Protein AF-A0A120GAH8-F1 (afdb_monomer_lite)

Sequence (135 aa):
MGREDHTSALPAMHAEATKHGYKDHAAAACSSLFELVEGHLGRQLVRECCCSPSFSSDEKALIGILRSALSLFSGRGSREVPHGLPGAISWAASCVCDAMGITIDPEIQALKSSSANRQDCPFKSTAGEAAIYGL

Radius of gyration: 22.13 Å; chains: 1; bounding box: 87×41×28 Å

pLDDT: mean 76.24, std 17.99, range [37.62, 95.31]

Secondary structure (DSSP, 8-state):
--------SHHHHHHHHHHTT--TTHHHHHHHHHHHHHHHHTS---PPPTT-SS--HHHHHHHHHHHHHHHHHTSTT-TTSPPSHHHHHHHHHHHHHHHTT----HHHHHHHHTT---PPPTT------------

Foldseek 3Di:
DDDDPPPPCQVVLQVVCVVVVFANCLSVLVVQLQCLVCVVVVHHQDFDDPPDPDTDPRRVVLVVLLVVLLLVPVDPPDPPQDDDSNNSNSVSSVVNCVRRVNHPDVVVNVVVVVPPDDDDDPPPDPPDDDDDDDD

Structure (mmCIF, N/CA/C/O backbone):
data_AF-A0A120GAH8-F1
#
_entry.id   AF-A0A120GAH8-F1
#
loop_
_atom_site.group_PDB
_atom_site.id
_atom_site.type_symbol
_atom_site.label_atom_id
_atom_site.label_alt_id
_atom_site.label_comp_id
_atom_site.label_asym_id
_atom_site.label_entity_id
_atom_site.label_seq_id
_atom_site.pdbx_PDB_ins_code
_atom_site.Cartn_x
_atom_site.Cartn_y
_atom_site.Cartn_z
_atom_site.occupancy
_atom_site.B_iso_or_equiv
_atom_site.auth_seq_id
_atom_site.auth_comp_id
_atom_site.auth_asym_id
_atom_site.auth_atom_id
_atom_site.pdbx_PDB_model_num
ATOM 1 N N . MET A 1 1 ? -28.853 -21.152 1.328 1.00 37.62 1 MET A N 1
ATOM 2 C CA . MET A 1 1 ? -27.461 -21.394 0.896 1.00 37.62 1 MET A CA 1
ATOM 3 C C . MET A 1 1 ? -27.207 -20.470 -0.290 1.00 37.62 1 MET A C 1
ATOM 5 O O . MET A 1 1 ? -27.387 -20.869 -1.431 1.00 37.62 1 MET A O 1
ATOM 9 N N . GLY A 1 2 ? -27.006 -19.180 -0.006 1.00 41.12 2 GLY A N 1
ATOM 10 C CA . GLY A 1 2 ? -26.866 -18.145 -1.032 1.00 41.12 2 GLY A CA 1
ATOM 11 C C . GLY A 1 2 ? -25.411 -18.057 -1.465 1.00 41.12 2 GLY A C 1
ATOM 12 O O . GLY A 1 2 ? -24.541 -17.944 -0.608 1.00 41.12 2 GLY A O 1
ATOM 13 N N . ARG A 1 3 ? -25.152 -18.161 -2.771 1.00 45.22 3 ARG A N 1
ATOM 14 C CA . ARG A 1 3 ? -23.873 -17.746 -3.352 1.00 45.22 3 ARG A CA 1
ATOM 15 C C . ARG A 1 3 ? -23.764 -16.247 -3.130 1.00 45.22 3 ARG A C 1
ATOM 17 O O . ARG A 1 3 ? -24.563 -15.499 -3.682 1.00 45.22 3 ARG A O 1
ATOM 24 N N . GLU A 1 4 ? -22.831 -15.840 -2.287 1.00 53.97 4 GLU A N 1
ATOM 25 C CA . GLU A 1 4 ? -22.446 -14.443 -2.179 1.00 53.97 4 GLU A CA 1
ATOM 26 C C . GLU A 1 4 ? -21.848 -14.034 -3.528 1.00 53.97 4 GLU A C 1
ATOM 28 O O . GLU A 1 4 ? -20.946 -14.696 -4.050 1.00 53.97 4 GLU A O 1
ATOM 33 N N . ASP A 1 5 ? -22.421 -12.993 -4.130 1.00 49.22 5 ASP A N 1
ATOM 34 C CA . ASP A 1 5 ? -21.874 -12.332 -5.307 1.00 49.22 5 ASP A CA 1
ATOM 35 C C . ASP A 1 5 ? -20.492 -11.793 -4.930 1.00 49.22 5 ASP A C 1
ATOM 37 O O . ASP A 1 5 ? -20.356 -10.693 -4.387 1.00 49.22 5 ASP A O 1
ATOM 41 N N . HIS A 1 6 ? -19.447 -12.572 -5.216 1.00 57.28 6 HIS A N 1
ATOM 42 C CA . HIS A 1 6 ? -18.069 -12.099 -5.258 1.00 57.28 6 HIS A CA 1
ATOM 43 C C . HIS A 1 6 ? -17.935 -11.133 -6.436 1.00 57.28 6 HIS A C 1
ATOM 45 O O . HIS A 1 6 ? -17.338 -11.437 -7.470 1.00 57.28 6 HIS A O 1
ATOM 51 N N . THR A 1 7 ? -18.544 -9.960 -6.295 1.00 66.00 7 THR A N 1
ATOM 52 C CA . THR A 1 7 ? -18.346 -8.848 -7.208 1.00 66.00 7 THR A CA 1
ATOM 53 C C . THR A 1 7 ? -16.877 -8.487 -7.081 1.00 66.00 7 THR A C 1
ATOM 55 O O . THR A 1 7 ? -16.448 -7.963 -6.054 1.00 66.00 7 THR A O 1
ATOM 58 N N . SER A 1 8 ? -16.084 -8.861 -8.085 1.00 69.50 8 SER A N 1
ATOM 59 C CA . SER A 1 8 ? -14.662 -8.539 -8.113 1.00 69.50 8 SER A CA 1
ATOM 60 C C . SER A 1 8 ? -14.508 -7.034 -7.892 1.00 69.50 8 SER A C 1
ATOM 62 O O . SER A 1 8 ? -15.136 -6.243 -8.593 1.00 69.50 8 SER A O 1
ATOM 64 N N . ALA A 1 9 ? -13.708 -6.627 -6.905 1.00 78.06 9 ALA A N 1
ATOM 65 C CA . ALA A 1 9 ? -13.458 -5.213 -6.621 1.00 78.06 9 ALA A CA 1
ATOM 66 C C . ALA A 1 9 ? -12.587 -4.549 -7.707 1.00 78.06 9 ALA A C 1
ATOM 68 O O . ALA A 1 9 ? -12.565 -3.323 -7.833 1.00 78.06 9 ALA A O 1
ATOM 69 N N . LEU A 1 10 ? -11.909 -5.355 -8.532 1.00 81.88 10 LEU A N 1
ATOM 70 C CA . LEU A 1 10 ? -10.942 -4.900 -9.529 1.00 81.88 10 LEU A CA 1
ATOM 71 C C . LEU A 1 10 ? -11.516 -3.932 -10.577 1.00 81.88 10 LEU A C 1
ATOM 73 O O . LEU A 1 10 ? -10.879 -2.905 -10.802 1.00 81.88 10 LEU A O 1
ATOM 77 N N . PRO A 1 11 ? -12.691 -4.158 -11.198 1.00 85.38 11 PRO A N 1
ATOM 78 C CA . PRO A 1 11 ? -13.248 -3.210 -12.163 1.00 85.38 11 PRO A CA 1
ATOM 79 C C . PRO A 1 11 ? -13.573 -1.847 -11.539 1.00 85.38 11 PRO A C 1
ATOM 81 O O . PRO A 1 11 ? -13.331 -0.812 -12.159 1.00 85.38 11 PRO A O 1
ATOM 84 N N . ALA A 1 12 ? -14.070 -1.828 -10.297 1.00 85.62 12 ALA A N 1
ATOM 85 C CA . ALA A 1 12 ? -14.350 -0.588 -9.576 1.00 85.62 12 ALA A CA 1
ATOM 86 C C . ALA A 1 12 ? -13.054 0.160 -9.219 1.00 85.62 12 ALA A C 1
ATOM 88 O O . ALA A 1 12 ? -12.960 1.369 -9.425 1.00 85.62 12 ALA A O 1
ATOM 89 N N . MET A 1 13 ? -12.030 -0.564 -8.755 1.00 85.88 13 MET A N 1
ATOM 90 C CA . MET A 1 13 ? -10.707 -0.000 -8.472 1.00 85.88 13 MET A CA 1
ATOM 91 C C . MET A 1 13 ? -10.018 0.519 -9.735 1.00 85.88 13 MET A C 1
ATOM 93 O O . MET A 1 13 ? -9.394 1.575 -9.696 1.00 85.88 13 MET A O 1
ATOM 97 N N . HIS A 1 14 ? -10.154 -0.185 -10.860 1.00 88.75 14 HIS A N 1
ATOM 98 C CA . HIS A 1 14 ? -9.627 0.256 -12.148 1.00 88.75 14 HIS A CA 1
ATOM 99 C C . HIS A 1 14 ? -10.297 1.551 -12.603 1.00 88.75 14 HIS A C 1
ATOM 101 O O . HIS A 1 14 ? -9.606 2.496 -12.969 1.00 88.75 14 HIS A O 1
ATOM 107 N N . ALA A 1 15 ? -11.629 1.629 -12.527 1.00 88.06 15 ALA A N 1
ATOM 108 C CA . ALA A 1 15 ? -12.356 2.847 -12.868 1.00 88.06 15 ALA A CA 1
ATOM 109 C C . ALA A 1 15 ? -11.890 4.043 -12.026 1.00 88.06 15 ALA A C 1
ATOM 111 O O . ALA A 1 15 ? -11.724 5.139 -12.556 1.00 88.06 15 ALA A O 1
ATOM 112 N N . GLU A 1 16 ? -11.645 3.839 -10.732 1.00 87.88 16 GLU A N 1
ATOM 113 C CA . GLU A 1 16 ? -11.145 4.898 -9.858 1.00 87.88 16 GLU A CA 1
ATOM 114 C C . GLU A 1 16 ? -9.695 5.277 -10.183 1.00 87.88 16 GLU A C 1
ATOM 116 O O . GLU A 1 16 ? -9.388 6.459 -10.315 1.00 87.88 16 GLU A O 1
ATOM 121 N N . ALA A 1 17 ? -8.816 4.297 -10.412 1.00 87.38 17 ALA A N 1
ATOM 122 C CA . ALA A 1 17 ? -7.429 4.552 -10.791 1.00 87.38 17 ALA A CA 1
ATOM 123 C C . ALA A 1 17 ? -7.320 5.379 -12.082 1.00 87.38 17 ALA A C 1
ATOM 125 O O . ALA A 1 17 ? -6.536 6.327 -12.143 1.00 87.38 17 ALA A O 1
ATOM 126 N N . THR A 1 18 ? -8.159 5.077 -13.078 1.00 87.75 18 THR A N 1
ATOM 127 C CA . THR A 1 18 ? -8.236 5.844 -14.326 1.00 87.75 18 THR A CA 1
ATOM 128 C C . THR A 1 18 ? -8.692 7.286 -14.089 1.00 87.75 18 THR A C 1
ATOM 130 O O . THR A 1 18 ? -8.114 8.199 -14.673 1.00 87.75 18 THR A O 1
ATOM 133 N N . LYS A 1 19 ? -9.686 7.526 -13.219 1.00 90.69 19 LYS A N 1
ATOM 134 C CA . LYS A 1 19 ? -10.157 8.894 -12.910 1.00 90.69 19 LYS A CA 1
ATOM 135 C C . LYS A 1 19 ? -9.057 9.777 -12.326 1.00 90.69 19 LYS A C 1
ATOM 137 O O . LYS A 1 19 ? -9.025 10.967 -12.620 1.00 90.69 19 LYS A O 1
ATOM 142 N N . HIS A 1 20 ? -8.171 9.197 -11.519 1.00 86.31 20 HIS A N 1
ATOM 143 C CA . HIS A 1 20 ? -7.056 9.911 -10.887 1.00 86.31 20 HIS A CA 1
ATOM 144 C C . HIS A 1 20 ? -5.783 9.938 -11.745 1.00 86.31 20 HIS A C 1
ATOM 146 O O . HIS A 1 20 ? -4.769 10.479 -11.312 1.00 86.31 20 HIS A O 1
ATOM 152 N N . GLY A 1 21 ? -5.818 9.381 -12.961 1.00 88.88 21 GLY A N 1
ATOM 153 C CA . GLY A 1 21 ? -4.676 9.374 -13.877 1.00 88.88 21 GLY A CA 1
ATOM 154 C C . GLY A 1 21 ? -3.506 8.498 -13.413 1.00 88.88 21 GLY A C 1
ATOM 155 O O . GLY A 1 21 ? -2.365 8.753 -13.800 1.00 88.88 21 GLY A O 1
ATOM 156 N N . TYR A 1 22 ? -3.761 7.489 -12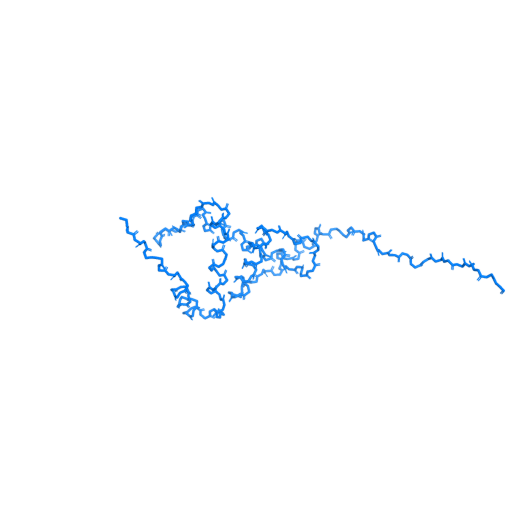.574 1.00 90.88 22 TYR A N 1
ATOM 157 C CA . TYR A 1 22 ? -2.731 6.537 -12.155 1.00 90.88 22 TYR A CA 1
ATOM 158 C C . TYR A 1 22 ? -2.383 5.547 -13.273 1.00 90.88 22 TYR A C 1
ATOM 160 O O . TYR A 1 22 ? -3.150 5.356 -14.217 1.00 90.88 22 TYR A O 1
ATOM 168 N N . LYS A 1 23 ? -1.218 4.889 -13.156 1.00 89.69 23 LYS A N 1
ATOM 169 C CA . LYS A 1 23 ? -0.790 3.852 -14.111 1.00 89.69 23 LYS A CA 1
ATOM 170 C C . LYS A 1 23 ? -1.806 2.698 -14.143 1.00 89.69 23 LYS A C 1
ATOM 172 O O . LYS A 1 23 ? -2.342 2.328 -13.101 1.00 89.69 23 LYS A O 1
ATOM 177 N N . ASP A 1 24 ? -1.980 2.053 -15.298 1.00 85.88 24 ASP A N 1
ATOM 178 C CA . ASP A 1 24 ? -2.976 0.980 -15.511 1.00 85.88 24 ASP A CA 1
ATOM 179 C C . ASP A 1 24 ? -2.898 -0.168 -14.488 1.00 85.88 24 ASP A C 1
ATOM 181 O O . ASP A 1 24 ? -3.904 -0.758 -14.097 1.00 85.88 24 ASP A O 1
ATOM 185 N N . HIS A 1 25 ? -1.693 -0.475 -14.000 1.00 87.75 25 HIS A N 1
ATOM 186 C CA . HIS A 1 25 ? -1.477 -1.541 -13.022 1.00 87.75 25 HIS A CA 1
ATOM 187 C C . HIS A 1 25 ? -1.727 -1.115 -11.563 1.00 87.75 25 HIS A C 1
ATOM 189 O O . HIS A 1 25 ? -1.583 -1.949 -10.670 1.00 87.75 25 HIS A O 1
ATOM 195 N N . ALA A 1 26 ? -2.113 0.138 -11.293 1.00 90.06 26 ALA A N 1
ATOM 196 C CA . ALA A 1 26 ? -2.371 0.632 -9.938 1.00 90.06 26 ALA A CA 1
ATOM 197 C C . ALA A 1 26 ? -3.498 -0.144 -9.250 1.00 90.06 26 ALA A C 1
ATOM 199 O O . ALA A 1 26 ? -3.353 -0.555 -8.101 1.00 90.06 26 ALA A O 1
ATOM 200 N N . ALA A 1 27 ? -4.591 -0.416 -9.966 1.00 90.50 27 ALA A N 1
ATOM 201 C CA . ALA A 1 27 ? -5.711 -1.178 -9.422 1.00 90.50 27 ALA A CA 1
ATOM 202 C C . ALA A 1 27 ? -5.300 -2.605 -9.032 1.00 90.50 27 ALA A C 1
ATOM 204 O O . ALA A 1 27 ? -5.608 -3.057 -7.931 1.00 90.50 27 ALA A O 1
ATOM 205 N N . ALA A 1 28 ? -4.545 -3.283 -9.901 1.00 90.06 28 ALA A N 1
ATOM 206 C CA . ALA A 1 28 ? -4.032 -4.620 -9.627 1.00 90.06 28 ALA A CA 1
ATOM 207 C C . ALA A 1 28 ? -3.034 -4.622 -8.458 1.00 90.06 28 ALA A C 1
ATOM 209 O O . ALA A 1 28 ? -3.122 -5.476 -7.581 1.00 90.06 28 ALA A O 1
ATOM 210 N N . ALA A 1 29 ? -2.122 -3.645 -8.401 1.00 92.25 29 ALA A N 1
ATOM 211 C CA . ALA A 1 29 ? -1.160 -3.518 -7.309 1.00 92.25 29 ALA A CA 1
ATOM 212 C C . ALA A 1 29 ? -1.857 -3.301 -5.954 1.00 92.25 29 ALA A C 1
ATOM 214 O O . ALA A 1 29 ? -1.509 -3.958 -4.973 1.00 92.25 29 ALA A O 1
ATOM 215 N N . CYS A 1 30 ? -2.867 -2.426 -5.907 1.00 93.06 30 CYS A N 1
ATOM 216 C CA . CYS A 1 30 ? -3.654 -2.183 -4.700 1.00 93.06 30 CYS A CA 1
ATOM 217 C C . CYS A 1 30 ? -4.452 -3.425 -4.279 1.00 93.06 30 CYS A C 1
ATOM 219 O O . CYS A 1 30 ? -4.443 -3.759 -3.098 1.00 93.06 30 CYS A O 1
ATOM 221 N N . SER A 1 31 ? -5.087 -4.135 -5.222 1.00 93.00 31 SER A N 1
ATOM 222 C CA . SER A 1 31 ? -5.829 -5.372 -4.919 1.00 93.00 31 SER A CA 1
ATOM 223 C C . SER A 1 31 ? -4.910 -6.428 -4.314 1.00 93.00 31 SER A C 1
ATOM 225 O O . SER A 1 31 ? -5.194 -6.939 -3.236 1.00 93.00 31 SER A O 1
ATOM 227 N N . SER A 1 32 ? -3.755 -6.674 -4.943 1.00 93.25 32 SER A N 1
ATOM 228 C CA . SER A 1 32 ? -2.760 -7.621 -4.434 1.00 93.25 32 SER A CA 1
ATOM 229 C C . SER A 1 32 ? -2.269 -7.249 -3.036 1.00 93.25 32 SER A C 1
ATOM 231 O O . SER A 1 32 ? -2.091 -8.122 -2.190 1.00 93.25 32 SER A O 1
ATOM 233 N N . LEU A 1 33 ? -2.045 -5.958 -2.766 1.00 94.94 33 LE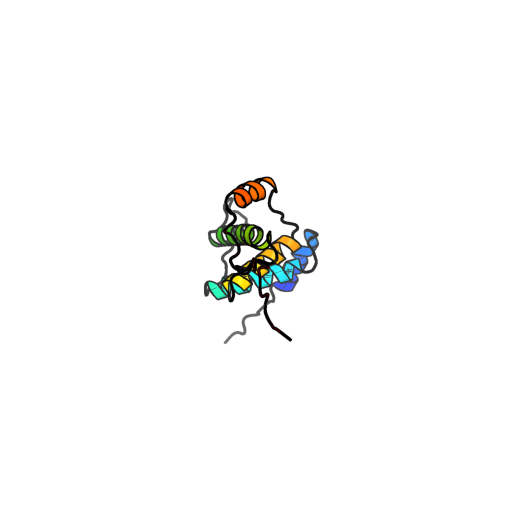U A N 1
ATOM 234 C CA . LEU A 1 33 ? -1.637 -5.508 -1.437 1.00 94.94 33 LEU A CA 1
ATOM 235 C C . LEU A 1 33 ? -2.727 -5.780 -0.393 1.00 94.94 33 LEU A C 1
ATOM 237 O O . LEU A 1 33 ? -2.412 -6.294 0.679 1.00 94.94 33 LEU A O 1
ATOM 241 N N . PHE A 1 34 ? -3.986 -5.452 -0.693 1.00 94.94 34 PHE A N 1
ATOM 242 C CA . PHE A 1 34 ? -5.098 -5.686 0.228 1.00 94.94 34 PHE A CA 1
ATOM 243 C C . PHE A 1 34 ? -5.291 -7.174 0.500 1.00 94.94 34 PHE A C 1
ATOM 245 O O . PHE A 1 34 ? -5.293 -7.561 1.663 1.00 94.94 34 PHE A O 1
ATOM 252 N N . GLU A 1 35 ? -5.313 -8.013 -0.533 1.00 94.06 35 GLU A N 1
ATOM 253 C CA . GLU A 1 35 ? -5.446 -9.467 -0.387 1.00 94.06 35 GLU A CA 1
ATOM 254 C C . GLU A 1 35 ? -4.338 -10.067 0.491 1.00 94.06 35 GLU A C 1
ATOM 256 O O . GLU A 1 35 ? -4.606 -10.894 1.364 1.00 94.06 35 GLU A O 1
ATOM 261 N N . LEU A 1 36 ? -3.087 -9.626 0.313 1.00 94.75 36 LEU A N 1
ATOM 262 C CA . LEU A 1 36 ? -1.963 -10.090 1.132 1.00 94.75 36 LEU A CA 1
ATOM 263 C C . LEU A 1 36 ? -2.086 -9.649 2.594 1.00 94.75 36 LEU A C 1
ATOM 265 O O . LEU A 1 36 ? -1.792 -10.433 3.499 1.00 94.75 36 LEU A O 1
ATOM 269 N N . VAL A 1 37 ? -2.498 -8.404 2.838 1.00 94.94 37 VAL A N 1
ATOM 270 C CA . VAL A 1 37 ? -2.656 -7.866 4.196 1.00 94.94 37 VAL A CA 1
ATOM 271 C C . VAL A 1 37 ? -3.845 -8.518 4.898 1.00 94.94 37 VAL A C 1
ATOM 273 O O . VAL A 1 37 ? -3.711 -8.954 6.037 1.00 94.94 37 VAL A O 1
ATOM 276 N N . GLU A 1 38 ? -4.982 -8.654 4.226 1.00 94.94 38 GLU A N 1
ATOM 277 C CA . GLU A 1 38 ? -6.172 -9.322 4.761 1.00 94.94 38 GLU A CA 1
ATOM 278 C C . GLU A 1 38 ? -5.907 -10.800 5.041 1.00 94.94 38 GLU A C 1
ATOM 280 O O . GLU A 1 38 ? -6.246 -11.302 6.115 1.00 94.94 38 GLU A O 1
ATOM 285 N N . GLY A 1 39 ? -5.217 -11.482 4.121 1.00 93.00 39 GLY A N 1
ATOM 286 C CA . GLY A 1 39 ? -4.761 -12.855 4.313 1.00 93.00 39 GLY A CA 1
ATOM 287 C C . GLY A 1 39 ? -3.816 -12.997 5.508 1.00 93.00 39 GLY A C 1
ATOM 288 O O . GLY A 1 39 ? -3.906 -13.978 6.245 1.00 93.00 39 GLY A O 1
ATOM 289 N N . HIS A 1 40 ? -2.951 -12.007 5.752 1.00 92.88 40 HIS A N 1
ATOM 290 C CA . HIS A 1 40 ? -2.083 -11.984 6.931 1.00 92.88 40 HIS A CA 1
ATOM 291 C C . HIS A 1 40 ? -2.854 -11.746 8.236 1.00 92.88 40 HIS A C 1
ATOM 293 O O . HIS A 1 40 ? -2.559 -12.379 9.249 1.00 92.88 40 HIS A O 1
ATOM 299 N N . LEU A 1 41 ? -3.831 -10.836 8.219 1.00 92.69 41 LEU A N 1
ATOM 300 C CA . LEU A 1 41 ? -4.643 -10.484 9.385 1.00 92.69 41 LEU A CA 1
ATOM 301 C C . LEU A 1 41 ? -5.706 -11.541 9.715 1.00 92.69 41 LEU A C 1
ATOM 303 O O . LEU A 1 41 ? -6.220 -11.555 10.833 1.00 92.69 41 LEU A O 1
ATOM 307 N N . GLY A 1 42 ? -6.071 -12.390 8.752 1.00 94.19 42 GLY A N 1
ATOM 308 C CA . GLY A 1 42 ? -7.187 -13.329 8.877 1.00 94.19 42 GLY A CA 1
ATOM 309 C C . GLY A 1 42 ? -8.557 -12.641 8.917 1.00 94.19 42 GLY A C 1
ATOM 310 O O . GLY A 1 42 ? -9.530 -13.241 9.371 1.00 94.19 42 GLY A O 1
ATOM 311 N N . ARG A 1 43 ? -8.640 -11.378 8.480 1.00 95.31 43 ARG A N 1
ATOM 312 C CA . ARG A 1 43 ? -9.874 -10.583 8.408 1.00 95.31 43 ARG A CA 1
ATOM 313 C C . ARG A 1 43 ? -9.786 -9.535 7.301 1.00 95.31 43 ARG A C 1
ATOM 315 O O . ARG A 1 43 ? -8.689 -9.134 6.924 1.00 95.31 43 ARG A O 1
ATOM 322 N N . GLN A 1 44 ? -10.942 -9.049 6.855 1.00 94.06 44 GLN A N 1
ATOM 323 C CA . GLN A 1 44 ? -11.013 -7.930 5.916 1.00 94.06 44 GLN A CA 1
ATOM 324 C C . GLN A 1 44 ? -10.540 -6.618 6.557 1.00 94.06 44 GLN A C 1
ATOM 326 O O . GLN A 1 44 ? -10.672 -6.416 7.775 1.00 94.06 44 GLN A O 1
ATOM 331 N N . LEU A 1 45 ? -9.997 -5.736 5.721 1.00 92.25 45 LEU A N 1
ATOM 332 C CA . LEU A 1 45 ? -9.635 -4.371 6.072 1.00 92.25 45 LEU A CA 1
ATOM 333 C C . LEU A 1 45 ? -10.904 -3.538 6.256 1.00 92.25 45 LEU A C 1
ATOM 335 O O . LEU A 1 45 ? -11.833 -3.574 5.449 1.00 92.25 45 LEU A O 1
ATOM 339 N N . VAL A 1 46 ? -10.937 -2.757 7.328 1.00 93.19 46 VAL A N 1
ATOM 340 C CA . VAL A 1 46 ? -12.060 -1.886 7.661 1.00 93.19 46 VAL A CA 1
ATOM 341 C C . VAL A 1 46 ? -11.693 -0.462 7.280 1.00 93.19 46 VAL A C 1
ATOM 343 O O . VAL A 1 46 ? -10.833 0.155 7.903 1.00 93.19 46 VAL A O 1
ATOM 346 N N . ARG A 1 47 ? -12.363 0.063 6.254 1.00 90.25 47 ARG A N 1
ATOM 347 C CA . ARG A 1 47 ? -12.291 1.487 5.907 1.00 90.25 47 ARG A CA 1
ATOM 348 C C . ARG A 1 47 ? -13.080 2.326 6.903 1.00 90.25 47 ARG A C 1
ATOM 350 O O . ARG A 1 47 ? -14.104 1.871 7.420 1.00 90.25 47 ARG A O 1
ATOM 357 N N . GLU A 1 48 ? -12.652 3.564 7.109 1.00 91.50 48 GLU A N 1
ATOM 358 C CA . GLU A 1 48 ? -13.445 4.511 7.884 1.00 91.50 48 GLU A CA 1
ATOM 359 C C . GLU A 1 48 ? -14.629 5.052 7.061 1.00 91.50 48 GLU A C 1
ATOM 361 O O . GLU A 1 48 ? -14.669 4.971 5.827 1.00 91.50 48 GLU A O 1
ATOM 366 N N . CYS A 1 49 ? -15.626 5.614 7.744 1.00 87.12 49 CYS A N 1
ATOM 367 C CA . CYS A 1 49 ? -16.684 6.368 7.083 1.00 87.12 49 CYS A CA 1
ATOM 368 C C . CYS A 1 49 ? -16.119 7.628 6.402 1.00 87.12 49 CYS A C 1
ATOM 370 O O . CYS A 1 49 ? -15.362 8.383 7.010 1.00 87.12 49 CYS A O 1
ATOM 372 N N . CYS A 1 50 ? -16.574 7.931 5.181 1.00 81.94 50 CYS A N 1
ATOM 373 C CA . CYS A 1 50 ? -16.170 9.131 4.433 1.00 81.94 50 CYS A CA 1
ATOM 374 C C . CYS A 1 50 ? -16.498 10.460 5.143 1.00 81.94 50 CYS A C 1
ATOM 376 O O . CYS A 1 50 ? -16.003 11.508 4.740 1.00 81.94 50 CYS A O 1
ATOM 378 N N . CYS A 1 51 ? -17.347 10.431 6.174 1.00 88.75 51 CYS A N 1
ATOM 379 C CA . CYS A 1 51 ? -17.700 11.593 6.991 1.00 88.75 51 CYS A CA 1
ATOM 380 C C . CYS A 1 51 ? -16.772 11.797 8.202 1.00 88.75 51 CYS A C 1
ATOM 382 O O . CYS A 1 51 ? -16.899 12.804 8.898 1.00 88.75 51 CYS A O 1
ATOM 384 N N . SER A 1 52 ? -15.872 10.853 8.489 1.00 88.88 52 SER A N 1
ATOM 385 C CA . SER A 1 52 ? -14.891 10.990 9.565 1.00 88.88 52 SER A CA 1
ATOM 386 C C . SER A 1 52 ? -13.716 11.857 9.106 1.00 88.88 52 SER A C 1
ATOM 388 O O . SER A 1 52 ? -13.182 11.632 8.020 1.00 88.88 52 SER A O 1
ATOM 390 N N . PRO A 1 53 ? -13.237 12.803 9.934 1.00 88.94 53 PRO A N 1
ATOM 391 C CA . PRO A 1 53 ? -12.006 13.536 9.647 1.00 88.94 53 PRO A CA 1
ATOM 392 C C . PRO A 1 53 ? -10.739 12.712 9.939 1.00 88.94 53 PRO A C 1
ATOM 394 O O . PRO A 1 53 ? -9.628 13.197 9.730 1.00 88.94 53 PRO A O 1
ATOM 397 N N . SER A 1 54 ? -10.878 11.500 10.486 1.00 92.25 54 SER A N 1
ATOM 398 C CA . SER A 1 54 ? -9.762 10.666 10.935 1.00 92.25 54 SER A CA 1
ATOM 399 C C . SER A 1 54 ? -9.702 9.342 10.187 1.00 92.25 54 SER A C 1
ATOM 401 O O . SER A 1 54 ? -10.734 8.780 9.847 1.00 92.25 54 SER A O 1
ATOM 403 N N . PHE A 1 55 ? -8.488 8.833 9.976 1.00 91.38 55 PHE A N 1
ATOM 404 C CA . PHE A 1 55 ? -8.277 7.499 9.420 1.00 91.38 55 PHE A CA 1
ATOM 405 C C . PHE A 1 55 ? -8.549 6.406 10.460 1.00 91.38 55 PHE A C 1
ATOM 407 O O . PHE A 1 55 ? -8.159 6.541 11.633 1.00 91.38 55 PHE A O 1
ATOM 414 N N . SER A 1 56 ? -9.116 5.293 10.004 1.00 93.38 56 SER A N 1
ATOM 415 C CA . SER A 1 56 ? -9.221 4.041 10.755 1.00 93.38 56 SER A CA 1
ATOM 416 C C . SER A 1 56 ? -7.837 3.491 11.126 1.00 93.38 56 SER A C 1
ATOM 418 O O . SER A 1 56 ? -6.798 3.887 10.584 1.00 93.38 56 SER A O 1
ATOM 420 N N . SER A 1 57 ? -7.807 2.550 12.069 1.00 94.25 57 SER A N 1
ATOM 421 C CA . SER A 1 57 ? -6.576 1.839 12.437 1.00 94.25 57 SER A CA 1
ATOM 422 C C . SER A 1 57 ? -5.953 1.095 11.251 1.00 94.25 57 SER A C 1
ATOM 424 O O . SER A 1 57 ? -4.729 1.082 11.121 1.00 94.25 57 SER A O 1
ATOM 426 N N . ASP A 1 58 ? -6.778 0.533 10.368 1.00 95.19 58 ASP A N 1
ATOM 427 C CA . ASP A 1 58 ? -6.323 -0.227 9.201 1.00 95.19 58 ASP A CA 1
ATOM 428 C C . ASP A 1 58 ? -5.739 0.689 8.123 1.00 95.19 58 ASP A C 1
ATOM 430 O O . ASP A 1 58 ? -4.653 0.424 7.609 1.00 95.19 58 ASP A O 1
ATOM 434 N N . GLU A 1 59 ? -6.388 1.820 7.839 1.00 94.00 59 GLU A N 1
ATOM 435 C CA . GLU A 1 59 ? -5.855 2.834 6.919 1.00 94.00 59 GLU A CA 1
ATOM 436 C C . GLU A 1 59 ? -4.515 3.389 7.420 1.00 94.00 59 GLU A C 1
ATOM 438 O O . GLU A 1 59 ? -3.554 3.494 6.655 1.00 94.00 59 GLU A O 1
ATOM 443 N N . LYS A 1 60 ? -4.402 3.675 8.725 1.00 94.12 60 LYS A N 1
ATOM 444 C CA . LYS A 1 60 ? -3.133 4.089 9.348 1.00 94.12 60 LYS A CA 1
ATOM 445 C C . LYS A 1 60 ? -2.051 3.019 9.195 1.00 94.12 60 LYS A C 1
ATOM 447 O O . LYS A 1 60 ? -0.907 3.356 8.878 1.00 94.12 60 LYS A O 1
ATOM 452 N N . ALA A 1 61 ? -2.397 1.748 9.400 1.00 93.88 61 ALA A N 1
ATOM 453 C CA . ALA A 1 61 ? -1.468 0.634 9.241 1.00 93.88 61 ALA A CA 1
ATOM 454 C C . ALA A 1 61 ? -0.993 0.494 7.785 1.00 93.88 61 ALA A C 1
ATOM 456 O O . ALA A 1 61 ? 0.211 0.390 7.549 1.00 93.88 61 ALA A O 1
ATOM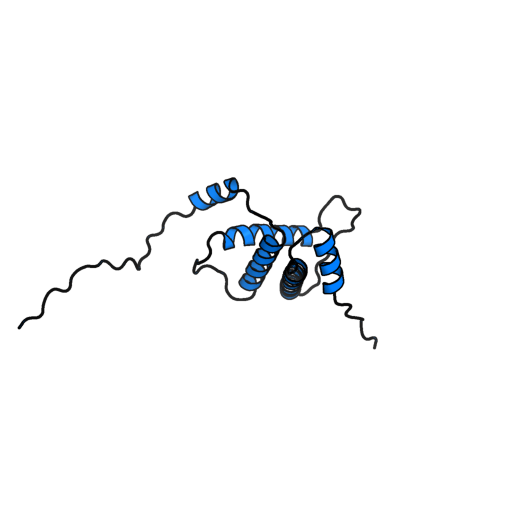 457 N N . LEU A 1 62 ? -1.902 0.581 6.809 1.00 94.19 62 LEU A N 1
ATOM 458 C CA . LEU A 1 62 ? -1.571 0.549 5.381 1.00 94.19 62 LEU A CA 1
ATOM 459 C C . LEU A 1 62 ? -0.645 1.699 4.979 1.00 94.19 62 LEU A C 1
ATOM 461 O O . LEU A 1 62 ? 0.358 1.470 4.303 1.00 94.19 62 LEU A O 1
ATOM 465 N N . ILE A 1 63 ? -0.912 2.921 5.449 1.00 92.31 63 ILE A N 1
ATOM 466 C CA . ILE A 1 63 ? -0.012 4.066 5.236 1.00 92.31 63 ILE A CA 1
ATOM 467 C C . ILE A 1 63 ? 1.378 3.769 5.824 1.00 92.31 63 ILE A C 1
ATOM 469 O O . ILE A 1 63 ? 2.397 4.057 5.192 1.00 92.31 63 ILE A O 1
ATOM 473 N N . GLY A 1 64 ? 1.443 3.157 7.010 1.00 90.62 64 GLY A N 1
ATOM 474 C CA . GLY A 1 64 ? 2.695 2.707 7.625 1.00 90.62 64 GLY A CA 1
ATOM 475 C C . GLY A 1 64 ? 3.457 1.681 6.777 1.00 90.62 64 GLY A C 1
ATOM 476 O O . GLY A 1 64 ? 4.675 1.806 6.605 1.00 90.62 64 GLY A O 1
ATOM 477 N N . ILE A 1 65 ? 2.749 0.707 6.197 1.00 91.56 65 ILE A N 1
ATOM 478 C CA . ILE A 1 65 ? 3.315 -0.301 5.288 1.00 91.56 65 ILE A CA 1
ATOM 479 C C . ILE A 1 65 ? 3.896 0.371 4.040 1.00 91.56 65 ILE A C 1
ATOM 481 O O . ILE A 1 65 ? 5.058 0.129 3.716 1.00 91.56 65 ILE A O 1
ATOM 485 N N . LEU A 1 66 ? 3.149 1.269 3.386 1.00 91.50 66 LEU A N 1
ATOM 486 C CA . LEU A 1 66 ? 3.619 1.994 2.195 1.00 91.50 66 LEU A CA 1
ATOM 487 C C . LEU A 1 66 ? 4.888 2.810 2.491 1.00 91.50 66 LEU A C 1
ATOM 489 O O . LEU A 1 66 ? 5.878 2.722 1.763 1.00 91.50 66 LEU A O 1
ATOM 493 N N . ARG A 1 67 ? 4.916 3.541 3.614 1.00 87.44 67 ARG A N 1
ATOM 494 C CA . ARG A 1 67 ? 6.105 4.299 4.055 1.00 87.44 67 ARG A CA 1
ATOM 495 C C . ARG A 1 67 ? 7.319 3.402 4.309 1.00 87.44 67 ARG A C 1
ATOM 497 O O . ARG A 1 67 ? 8.459 3.797 4.039 1.00 87.44 67 ARG A O 1
ATOM 504 N N . SER A 1 68 ? 7.086 2.208 4.845 1.00 84.88 68 SER A N 1
ATOM 505 C CA . SER A 1 68 ? 8.146 1.241 5.135 1.00 84.88 68 SER A CA 1
ATOM 506 C C . SER A 1 68 ? 8.683 0.612 3.852 1.00 84.88 68 SER A C 1
ATOM 508 O O . SER A 1 68 ? 9.897 0.562 3.664 1.00 84.88 68 SER A O 1
ATOM 510 N N . ALA A 1 69 ? 7.799 0.230 2.928 1.00 85.00 69 ALA A N 1
ATOM 511 C CA . ALA A 1 69 ? 8.164 -0.342 1.636 1.00 85.00 69 ALA A CA 1
ATOM 512 C C . ALA A 1 69 ? 9.055 0.601 0.824 1.00 85.00 69 ALA A C 1
ATOM 514 O O . ALA A 1 69 ? 10.107 0.190 0.337 1.00 85.00 69 ALA A O 1
ATOM 515 N N . LEU A 1 70 ? 8.708 1.888 0.775 1.00 81.69 70 LEU A N 1
ATOM 516 C CA . LEU A 1 70 ? 9.555 2.893 0.142 1.00 81.69 70 LEU A CA 1
ATOM 517 C C . LEU A 1 70 ? 10.983 2.892 0.719 1.00 81.69 70 LEU A C 1
ATOM 519 O O . LEU A 1 70 ? 11.968 2.967 -0.020 1.00 81.69 70 LEU A O 1
ATOM 523 N N . SER A 1 71 ? 11.102 2.784 2.046 1.00 77.75 71 SER A N 1
ATOM 524 C CA . SER A 1 71 ? 12.398 2.798 2.737 1.00 77.75 71 SER A CA 1
ATOM 525 C C . SER A 1 71 ? 13.234 1.552 2.425 1.00 77.75 71 SER A C 1
ATOM 527 O O . SER A 1 71 ? 14.448 1.660 2.286 1.00 77.75 71 SER A O 1
ATOM 529 N N . LEU A 1 72 ? 12.594 0.387 2.288 1.00 72.44 72 LEU A N 1
ATOM 530 C CA . LEU A 1 72 ? 13.262 -0.894 2.032 1.00 72.44 72 LEU A CA 1
ATOM 531 C C . LEU A 1 72 ? 13.701 -1.050 0.569 1.00 72.44 72 LEU A C 1
ATOM 533 O O . LEU A 1 72 ? 14.776 -1.576 0.297 1.00 72.44 72 LEU A O 1
ATOM 537 N N . PHE A 1 73 ? 12.904 -0.560 -0.383 1.00 67.50 73 PHE A N 1
ATOM 538 C CA . PHE A 1 73 ? 13.175 -0.725 -1.818 1.00 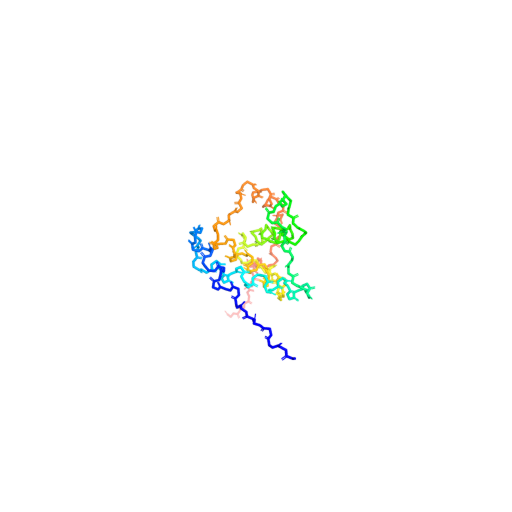67.50 73 PHE A CA 1
ATOM 539 C C . PHE A 1 73 ? 14.010 0.402 -2.441 1.00 67.50 73 PHE A C 1
ATOM 541 O O . PHE A 1 73 ? 14.364 0.328 -3.619 1.00 67.50 73 PHE A O 1
ATOM 548 N N . SER A 1 74 ? 14.399 1.399 -1.641 1.00 62.34 74 SER A N 1
ATOM 549 C CA . SER A 1 74 ? 15.378 2.428 -2.020 1.00 62.34 74 SER A CA 1
ATOM 550 C C . SER A 1 74 ? 16.776 1.852 -2.311 1.00 62.34 74 SER A C 1
ATOM 552 O O . SER A 1 74 ? 17.561 2.476 -3.019 1.00 62.34 74 SER A O 1
ATOM 554 N N . GLY A 1 75 ? 17.081 0.646 -1.816 1.00 58.81 75 GLY A N 1
ATOM 555 C CA . GLY A 1 75 ? 18.295 -0.113 -2.126 1.00 58.81 75 GLY A CA 1
ATOM 556 C C . GLY A 1 75 ? 17.965 -1.402 -2.876 1.00 58.81 75 GLY A C 1
ATOM 557 O O . GLY A 1 75 ? 17.990 -2.485 -2.292 1.00 58.81 75 GLY A O 1
ATOM 558 N N . ARG A 1 76 ? 17.627 -1.308 -4.171 1.00 53.44 76 ARG A N 1
ATOM 559 C CA . ARG A 1 76 ? 17.405 -2.492 -5.022 1.00 53.44 76 ARG A CA 1
ATOM 560 C C . ARG A 1 76 ? 18.680 -3.346 -5.048 1.00 53.44 76 ARG A C 1
ATOM 562 O O . ARG A 1 76 ? 19.664 -2.958 -5.666 1.00 53.44 76 ARG A O 1
ATOM 569 N N . GLY A 1 77 ? 18.650 -4.501 -4.381 1.00 51.62 77 GLY A N 1
ATOM 570 C CA . GLY A 1 77 ? 19.731 -5.494 -4.416 1.00 51.62 77 GLY A CA 1
ATOM 571 C C . GLY A 1 77 ? 20.302 -5.934 -3.065 1.00 51.62 77 GLY A C 1
ATOM 572 O O . GLY A 1 77 ? 21.245 -6.722 -3.063 1.00 51.62 77 GLY A O 1
ATOM 573 N N . SER A 1 78 ? 19.771 -5.480 -1.923 1.00 54.22 78 SER A N 1
ATOM 574 C CA . SER A 1 78 ? 20.234 -6.002 -0.629 1.00 54.22 78 SER A CA 1
ATOM 575 C C . SER A 1 78 ? 19.697 -7.414 -0.368 1.00 54.22 78 SER A C 1
ATOM 577 O O . SER A 1 78 ? 18.519 -7.701 -0.576 1.00 54.22 78 SER A O 1
ATOM 579 N N . ARG A 1 79 ? 20.557 -8.293 0.158 1.00 56.16 79 ARG A N 1
ATOM 580 C CA . ARG A 1 79 ? 20.239 -9.656 0.638 1.00 56.16 79 ARG A CA 1
ATOM 581 C C . ARG A 1 79 ? 19.211 -9.666 1.788 1.00 56.16 79 ARG A C 1
ATOM 583 O O . ARG A 1 79 ? 18.774 -10.728 2.216 1.00 56.16 79 ARG A O 1
ATOM 590 N N . GLU A 1 80 ? 18.837 -8.485 2.273 1.00 60.19 80 GLU A N 1
ATOM 591 C CA . GLU A 1 80 ? 17.908 -8.235 3.376 1.00 60.19 80 GLU A CA 1
ATOM 592 C C . GLU A 1 80 ? 16.440 -8.103 2.953 1.00 60.19 80 GLU A C 1
ATOM 594 O O . GLU A 1 80 ? 15.600 -7.810 3.802 1.00 60.19 80 GLU A O 1
ATOM 599 N N . VAL A 1 81 ? 16.089 -8.315 1.676 1.00 61.19 81 VAL A N 1
ATOM 600 C CA . VAL A 1 81 ? 14.667 -8.364 1.300 1.00 61.19 81 VAL A CA 1
ATOM 601 C C . VAL A 1 81 ? 14.016 -9.532 2.055 1.00 61.19 81 VAL A C 1
ATOM 603 O O . VAL A 1 81 ? 14.430 -10.681 1.862 1.00 61.19 81 VAL A O 1
ATOM 606 N N . PRO A 1 82 ? 13.021 -9.274 2.928 1.00 65.62 82 PRO A N 1
ATOM 607 C CA . PRO A 1 82 ? 12.369 -10.340 3.668 1.00 65.62 82 PRO A CA 1
ATOM 608 C C . PRO A 1 82 ? 11.762 -11.337 2.681 1.00 65.62 82 PRO A C 1
ATOM 610 O O . PRO A 1 82 ? 11.167 -10.955 1.678 1.00 65.62 82 PRO A O 1
ATOM 613 N N . HIS A 1 83 ? 11.944 -12.625 2.943 1.00 73.06 83 HIS A N 1
ATOM 614 C CA . HIS A 1 83 ? 11.346 -13.702 2.162 1.00 73.06 83 HIS A CA 1
ATOM 615 C C . HIS A 1 83 ? 10.004 -14.105 2.785 1.00 73.06 83 HIS A C 1
ATOM 617 O O . HIS A 1 83 ? 9.731 -13.835 3.956 1.00 73.06 83 HIS A O 1
ATOM 623 N N . GLY A 1 84 ? 9.137 -14.732 1.990 1.00 86.12 84 GLY A N 1
ATOM 624 C CA . GLY A 1 84 ? 7.790 -15.104 2.425 1.00 86.12 84 GLY A CA 1
ATOM 625 C C . GLY A 1 84 ? 6.81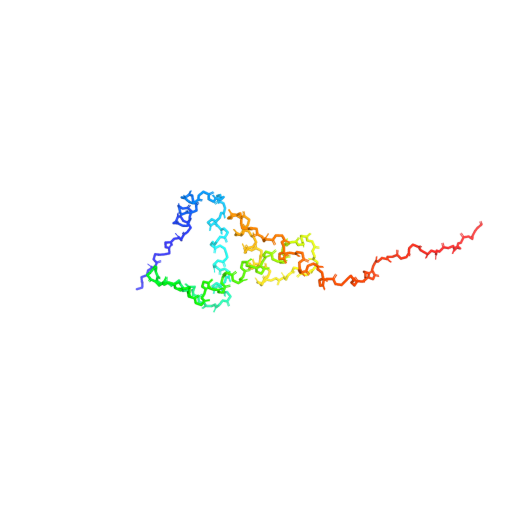3 -13.925 2.452 1.00 86.12 84 GLY A C 1
ATOM 626 O O . GLY A 1 84 ? 6.966 -12.950 1.715 1.00 86.12 84 GLY A O 1
ATOM 627 N N . LEU A 1 85 ? 5.782 -14.029 3.292 1.00 86.25 85 LEU A N 1
ATOM 628 C CA . LEU A 1 85 ? 4.651 -13.096 3.310 1.00 86.25 85 LEU A CA 1
ATOM 629 C C . LEU A 1 85 ? 5.042 -11.628 3.589 1.00 86.25 85 LEU A C 1
ATOM 631 O O . LEU A 1 85 ? 4.581 -10.762 2.845 1.00 86.25 85 LEU A O 1
ATOM 635 N N . PRO A 1 86 ? 5.933 -11.304 4.552 1.00 85.94 86 PRO A N 1
ATOM 636 C CA . PRO A 1 86 ? 6.380 -9.920 4.746 1.00 85.94 86 PRO A CA 1
ATOM 637 C C . PRO A 1 86 ? 7.086 -9.340 3.510 1.00 85.94 86 PRO A C 1
ATOM 639 O O . PRO A 1 86 ? 6.936 -8.156 3.201 1.00 85.94 86 PRO A O 1
ATOM 642 N N . GLY A 1 87 ? 7.813 -10.185 2.773 1.00 85.25 87 GLY A N 1
ATOM 643 C CA . GLY A 1 87 ? 8.423 -9.850 1.486 1.00 85.25 87 GLY A CA 1
ATOM 644 C C . GLY A 1 87 ? 7.402 -9.520 0.414 1.00 85.25 87 GLY A C 1
ATOM 645 O O . GLY A 1 87 ? 7.496 -8.475 -0.227 1.00 85.25 87 GLY A O 1
ATOM 646 N N . ALA A 1 88 ? 6.401 -10.388 0.260 1.00 90.06 88 ALA A N 1
ATOM 647 C CA . ALA A 1 88 ? 5.314 -10.197 -0.693 1.00 90.06 88 ALA A CA 1
ATOM 648 C C . ALA A 1 88 ? 4.540 -8.899 -0.416 1.00 90.06 88 ALA A C 1
ATOM 650 O O . ALA A 1 88 ? 4.318 -8.117 -1.339 1.00 90.06 88 ALA A O 1
ATOM 651 N N . ILE A 1 89 ? 4.207 -8.623 0.853 1.00 90.81 89 ILE A N 1
ATOM 652 C CA . ILE A 1 89 ? 3.544 -7.376 1.269 1.00 90.81 89 ILE A CA 1
ATOM 653 C C . ILE A 1 89 ? 4.417 -6.165 0.927 1.00 90.81 89 ILE A C 1
ATOM 655 O O . ILE A 1 89 ? 3.933 -5.200 0.339 1.00 90.81 89 ILE A O 1
ATOM 659 N N . SER A 1 90 ? 5.711 -6.217 1.255 1.00 89.00 90 SER A N 1
ATOM 660 C CA . SER A 1 90 ? 6.629 -5.101 0.998 1.00 89.00 90 SER A CA 1
ATOM 661 C C . SER A 1 90 ? 6.804 -4.843 -0.504 1.00 89.00 90 SER A C 1
ATOM 663 O O . SER A 1 90 ? 6.845 -3.690 -0.931 1.00 89.00 90 SER A O 1
ATOM 665 N N . TRP A 1 91 ? 6.869 -5.900 -1.317 1.00 88.56 91 TRP A N 1
ATOM 666 C CA . TRP A 1 91 ? 6.943 -5.794 -2.774 1.00 88.56 91 TRP A CA 1
ATOM 667 C C . TRP A 1 91 ? 5.657 -5.209 -3.367 1.00 88.56 91 TRP A C 1
ATOM 669 O O . TRP A 1 91 ? 5.728 -4.236 -4.116 1.00 88.56 91 TRP A O 1
ATOM 679 N N . ALA A 1 92 ? 4.487 -5.725 -2.975 1.00 92.25 92 ALA A N 1
ATOM 680 C CA . ALA A 1 92 ? 3.196 -5.202 -3.422 1.00 92.25 92 ALA A CA 1
ATOM 681 C C . ALA A 1 92 ? 3.042 -3.717 -3.057 1.00 92.25 92 ALA A C 1
ATOM 683 O O . ALA A 1 92 ? 2.675 -2.904 -3.902 1.00 92.25 92 ALA A O 1
ATOM 684 N N . ALA A 1 93 ? 3.427 -3.335 -1.838 1.00 92.38 93 ALA A N 1
ATOM 685 C CA . ALA A 1 93 ? 3.451 -1.945 -1.396 1.00 92.38 93 ALA A CA 1
ATOM 686 C C . ALA A 1 93 ? 4.401 -1.069 -2.234 1.00 92.38 93 ALA A C 1
ATOM 688 O O . ALA A 1 93 ? 4.042 0.051 -2.593 1.00 92.38 93 ALA A O 1
ATOM 689 N N . SER A 1 94 ? 5.576 -1.576 -2.621 1.00 89.25 94 SER A N 1
ATOM 690 C CA . SER A 1 94 ? 6.472 -0.854 -3.534 1.00 89.25 94 SER A CA 1
ATOM 691 C C . SER A 1 94 ? 5.867 -0.680 -4.930 1.00 89.25 94 SER A C 1
ATOM 693 O O . SER A 1 94 ? 6.043 0.383 -5.525 1.00 89.25 94 SER A O 1
ATOM 695 N N . CYS A 1 95 ? 5.168 -1.687 -5.461 1.00 90.75 95 CYS A N 1
ATOM 696 C CA . CYS A 1 95 ? 4.457 -1.582 -6.737 1.00 90.75 95 CYS A CA 1
ATOM 697 C C . CYS A 1 95 ? 3.333 -0.548 -6.666 1.00 90.75 95 CYS A C 1
ATOM 699 O O . CYS A 1 95 ? 3.173 0.241 -7.590 1.00 90.75 95 CYS A O 1
ATOM 701 N N . VAL A 1 96 ? 2.597 -0.511 -5.556 1.00 92.50 96 VAL A N 1
ATOM 702 C CA . VAL A 1 96 ? 1.564 0.496 -5.290 1.00 92.50 96 VAL A CA 1
ATOM 703 C C . VAL A 1 96 ? 2.162 1.905 -5.285 1.00 92.50 96 VAL A C 1
ATOM 705 O O . VAL A 1 96 ? 1.641 2.800 -5.952 1.00 92.50 96 VAL A O 1
ATOM 708 N N . CYS A 1 97 ? 3.287 2.101 -4.595 1.00 91.19 97 CYS A N 1
ATOM 709 C CA . CYS A 1 97 ? 3.986 3.382 -4.595 1.00 91.19 97 CYS A CA 1
ATOM 710 C C . CYS A 1 97 ? 4.464 3.794 -5.993 1.00 91.19 97 CYS A C 1
ATOM 712 O O . CYS A 1 97 ? 4.245 4.938 -6.383 1.00 91.19 97 CYS A O 1
ATOM 714 N N . ASP A 1 98 ? 5.060 2.881 -6.768 1.00 89.69 98 ASP A N 1
ATOM 715 C CA . ASP A 1 98 ? 5.470 3.172 -8.149 1.00 89.69 98 ASP A CA 1
ATOM 716 C C . ASP A 1 98 ? 4.269 3.507 -9.046 1.00 89.69 98 ASP A C 1
ATOM 718 O O . ASP A 1 98 ? 4.322 4.455 -9.834 1.00 89.69 98 ASP A O 1
ATOM 722 N N . ALA A 1 99 ? 3.172 2.761 -8.915 1.00 89.38 99 ALA A N 1
ATOM 723 C CA . ALA A 1 99 ? 1.969 2.942 -9.718 1.00 89.38 99 ALA A CA 1
ATOM 724 C C . ALA A 1 99 ? 1.289 4.297 -9.474 1.00 89.38 99 ALA A C 1
ATOM 726 O O . ALA A 1 99 ? 0.744 4.891 -10.406 1.00 89.38 99 ALA A O 1
ATOM 727 N N . MET A 1 100 ? 1.363 4.794 -8.236 1.00 88.56 100 MET A N 1
ATOM 728 C CA . MET A 1 100 ? 0.823 6.093 -7.827 1.00 88.56 100 MET A CA 1
ATOM 729 C C . MET A 1 100 ? 1.842 7.241 -7.883 1.00 88.56 100 MET A C 1
ATOM 731 O O . MET A 1 100 ? 1.493 8.375 -7.565 1.00 88.56 100 MET A O 1
ATOM 735 N N . GLY A 1 101 ? 3.097 6.980 -8.268 1.00 86.44 101 GLY A N 1
ATOM 736 C CA . GLY A 1 101 ? 4.148 8.004 -8.302 1.00 86.44 101 GLY A CA 1
ATOM 737 C C . GLY A 1 101 ? 4.531 8.542 -6.918 1.00 86.44 101 GLY A C 1
ATOM 738 O O . GLY A 1 101 ? 4.997 9.673 -6.801 1.00 86.44 101 GLY A O 1
ATOM 739 N N . ILE A 1 102 ? 4.327 7.752 -5.862 1.00 85.56 102 ILE A N 1
ATOM 740 C CA . ILE A 1 102 ? 4.669 8.130 -4.490 1.00 85.56 102 ILE A CA 1
ATOM 741 C C . ILE A 1 102 ? 6.177 7.955 -4.310 1.00 85.56 102 ILE A C 1
ATOM 743 O O . ILE A 1 102 ? 6.690 6.836 -4.319 1.00 85.56 102 ILE A O 1
ATOM 747 N N . THR A 1 103 ? 6.887 9.058 -4.105 1.00 77.62 103 THR A N 1
ATOM 748 C CA . THR A 1 103 ? 8.326 9.072 -3.822 1.00 77.62 103 THR A CA 1
ATOM 749 C C . THR A 1 103 ? 8.586 9.410 -2.357 1.00 77.62 103 THR A C 1
ATOM 751 O O . THR A 1 103 ? 7.829 10.166 -1.747 1.00 77.62 103 THR A O 1
ATOM 754 N N . ILE A 1 104 ? 9.672 8.888 -1.776 1.00 67.69 104 ILE A N 1
ATOM 755 C CA . ILE A 1 104 ? 10.171 9.450 -0.512 1.00 67.69 104 ILE A CA 1
ATOM 756 C C . ILE A 1 104 ? 10.754 10.821 -0.815 1.00 67.69 104 ILE A C 1
ATOM 758 O O . ILE A 1 104 ? 11.469 10.982 -1.803 1.00 67.69 104 ILE A O 1
ATOM 762 N N . ASP A 1 105 ? 10.496 11.775 0.070 1.00 66.19 105 ASP A N 1
ATOM 763 C CA . ASP A 1 105 ? 11.291 12.988 0.142 1.00 66.19 105 ASP A CA 1
ATOM 764 C C . ASP A 1 105 ? 12.795 12.633 0.271 1.00 66.19 105 ASP A C 1
ATOM 766 O O . ASP A 1 105 ? 13.178 11.904 1.202 1.00 66.19 105 ASP A O 1
ATOM 770 N N . PRO A 1 106 ? 13.659 13.099 -0.647 1.00 58.28 106 PRO A N 1
ATOM 771 C CA . PRO A 1 106 ? 15.090 12.806 -0.611 1.00 58.28 106 PRO A CA 1
ATOM 772 C C . PRO A 1 106 ? 15.761 13.226 0.708 1.00 58.28 106 PRO A C 1
ATOM 774 O O . PRO A 1 106 ? 16.739 12.597 1.120 1.00 58.28 106 PRO A O 1
ATOM 777 N N . GLU A 1 107 ? 15.221 14.216 1.424 1.00 56.97 107 GLU A N 1
ATOM 778 C CA . GLU A 1 107 ? 15.758 14.670 2.712 1.00 56.97 107 GLU A CA 1
ATOM 779 C C . GLU A 1 107 ? 15.600 13.598 3.810 1.00 56.97 107 GLU A C 1
ATOM 781 O O . GLU A 1 107 ? 16.521 13.320 4.583 1.00 56.97 107 GLU A O 1
ATOM 786 N N . ILE A 1 108 ? 14.471 12.880 3.809 1.00 58.56 108 ILE A N 1
ATOM 787 C CA . ILE A 1 108 ? 14.210 11.758 4.727 1.00 58.56 108 ILE A CA 1
ATOM 788 C C . ILE A 1 108 ? 15.101 10.550 4.386 1.00 58.56 108 ILE A C 1
ATOM 790 O O . ILE A 1 108 ? 15.501 9.790 5.275 1.00 58.56 108 ILE A O 1
ATOM 794 N N . GLN A 1 109 ? 15.439 10.369 3.108 1.00 59.00 109 GLN A N 1
ATOM 795 C CA . GLN A 1 109 ? 16.312 9.291 2.639 1.00 59.00 109 GLN A CA 1
ATOM 796 C C . GLN A 1 109 ? 17.785 9.521 3.034 1.00 59.00 109 GLN A C 1
ATOM 798 O O . GLN A 1 109 ? 18.478 8.576 3.435 1.00 59.00 109 GLN A O 1
ATOM 803 N N . ALA A 1 110 ? 18.252 10.773 2.999 1.00 57.12 110 ALA A N 1
ATOM 804 C CA . ALA A 1 110 ? 19.604 11.161 3.408 1.00 57.12 110 ALA A CA 1
ATOM 805 C C . ALA A 1 110 ? 19.856 10.945 4.915 1.00 57.12 110 ALA A C 1
ATOM 807 O O . ALA A 1 110 ? 20.913 10.442 5.312 1.00 57.12 110 ALA A O 1
ATOM 808 N N . LEU A 1 111 ? 18.855 11.231 5.757 1.00 57.41 111 LEU A N 1
ATOM 809 C CA . LEU A 1 111 ? 18.932 11.016 7.208 1.00 57.41 111 LEU A CA 1
ATOM 810 C C . LEU A 1 111 ? 19.070 9.530 7.581 1.00 57.41 111 LEU A C 1
ATOM 812 O O . LEU A 1 111 ? 19.812 9.188 8.499 1.00 57.41 111 LEU A O 1
ATOM 816 N N . LYS A 1 112 ? 18.411 8.627 6.843 1.00 53.34 112 LYS A N 1
ATOM 817 C CA . LYS A 1 112 ? 18.510 7.173 7.079 1.00 53.34 112 LYS A CA 1
ATOM 818 C C . LYS A 1 112 ? 19.819 6.575 6.567 1.00 53.34 112 LYS A C 1
ATOM 820 O O . LYS A 1 112 ? 20.386 5.699 7.215 1.00 53.34 112 LYS A O 1
ATOM 825 N N . SER A 1 113 ? 20.328 7.082 5.444 1.00 52.44 113 SER A N 1
ATOM 826 C CA . SER A 1 113 ? 21.583 6.611 4.838 1.00 52.44 113 SER A CA 1
ATOM 827 C C . SER A 1 113 ? 22.812 6.897 5.712 1.00 52.44 113 SER A C 1
ATOM 829 O O . SER A 1 113 ? 23.803 6.178 5.630 1.00 52.44 113 SER A O 1
ATOM 831 N N . SER A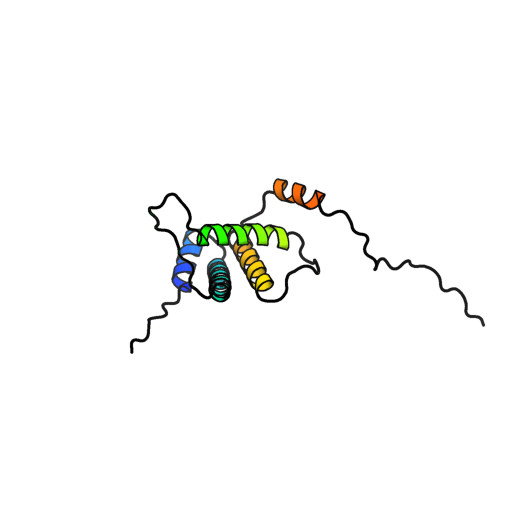 1 114 ? 22.730 7.887 6.607 1.00 52.22 114 SER A N 1
ATOM 832 C CA . SER A 1 114 ? 23.797 8.206 7.569 1.00 52.22 114 SER A CA 1
ATOM 833 C C . SER A 1 114 ? 23.917 7.196 8.723 1.00 52.22 114 SER A C 1
ATOM 835 O O . SER A 1 114 ? 24.929 7.183 9.417 1.00 52.22 114 SER A O 1
ATOM 837 N N . SER A 1 115 ? 22.915 6.329 8.930 1.00 48.75 115 SER A N 1
ATOM 838 C CA . SER A 1 115 ? 22.924 5.307 9.990 1.00 48.75 115 SER A CA 1
ATOM 839 C C . SER A 1 115 ? 23.420 3.933 9.510 1.00 48.75 115 SER A C 1
ATOM 841 O O . SER A 1 115 ? 23.712 3.064 10.329 1.00 48.75 115 SER A O 1
ATOM 843 N N . ALA A 1 116 ? 23.603 3.746 8.197 1.00 46.19 116 ALA A N 1
ATOM 844 C CA . ALA A 1 116 ? 24.259 2.569 7.634 1.00 46.19 116 ALA A CA 1
ATOM 845 C C . ALA A 1 116 ? 25.784 2.716 7.760 1.00 46.19 116 ALA A C 1
ATOM 847 O O . ALA A 1 116 ? 26.498 3.015 6.801 1.00 46.19 116 ALA A O 1
ATOM 848 N N . ASN A 1 117 ? 26.286 2.537 8.983 1.00 46.06 117 ASN A N 1
ATOM 849 C CA . ASN A 1 117 ? 27.705 2.339 9.231 1.00 46.06 117 ASN A CA 1
ATOM 850 C C . ASN A 1 117 ? 28.179 1.175 8.347 1.00 46.06 117 ASN A C 1
ATOM 852 O O . ASN A 1 117 ? 27.641 0.071 8.431 1.00 46.06 117 ASN A O 1
ATOM 856 N N . ARG A 1 118 ? 29.142 1.458 7.463 1.00 53.03 118 ARG A N 1
ATOM 857 C CA . ARG A 1 118 ? 29.803 0.497 6.576 1.00 53.03 118 ARG A CA 1
ATOM 858 C C . ARG A 1 118 ? 30.398 -0.632 7.417 1.00 53.03 118 ARG A C 1
ATOM 860 O O . ARG A 1 118 ? 31.554 -0.551 7.824 1.00 53.03 118 ARG A O 1
ATOM 867 N N . GLN A 1 119 ? 29.635 -1.691 7.659 1.00 55.66 119 GLN A N 1
ATOM 868 C CA . GLN A 1 119 ? 30.232 -2.948 8.066 1.00 55.66 119 GLN A CA 1
ATOM 869 C C . GLN A 1 119 ? 30.902 -3.564 6.845 1.00 55.66 119 GLN A C 1
ATOM 871 O O . GLN A 1 119 ? 30.292 -3.827 5.807 1.00 55.66 119 GLN A O 1
ATOM 876 N N . ASP A 1 120 ? 32.213 -3.667 6.998 1.00 52.44 120 ASP A N 1
ATOM 877 C CA . ASP A 1 120 ? 33.180 -4.226 6.083 1.00 52.44 120 ASP A CA 1
ATOM 878 C C . ASP A 1 120 ? 32.700 -5.582 5.558 1.00 52.44 120 ASP A C 1
ATOM 880 O O . ASP A 1 120 ? 32.297 -6.461 6.320 1.00 52.44 120 ASP A O 1
ATOM 884 N N . CYS A 1 121 ? 32.683 -5.735 4.237 1.00 46.78 121 CYS A N 1
ATOM 885 C CA . CYS A 1 121 ? 32.235 -6.970 3.615 1.00 46.78 121 CYS A CA 1
ATOM 886 C C . CYS A 1 121 ? 33.341 -8.027 3.786 1.00 46.78 121 CYS A C 1
ATOM 888 O O . CYS A 1 121 ? 34.411 -7.854 3.196 1.00 46.78 121 CYS A O 1
ATOM 890 N N . PRO A 1 122 ? 33.104 -9.145 4.500 1.00 61.41 122 PRO A N 1
ATOM 891 C CA . PRO A 1 122 ? 34.122 -10.175 4.735 1.00 61.41 122 PRO A CA 1
ATOM 892 C C . PRO A 1 122 ? 34.512 -10.957 3.466 1.00 61.41 122 PRO A C 1
ATOM 894 O O . PRO A 1 122 ? 35.394 -11.806 3.512 1.00 61.41 122 PRO A O 1
ATOM 897 N N . PHE A 1 123 ? 33.875 -10.668 2.323 1.00 52.88 123 PHE A N 1
ATOM 898 C CA . PHE A 1 123 ? 34.180 -11.255 1.014 1.00 52.88 123 PHE A CA 1
ATOM 899 C C . PHE A 1 123 ? 34.968 -10.324 0.090 1.00 52.88 123 PHE A C 1
ATOM 901 O O . PHE A 1 123 ? 35.110 -10.623 -1.098 1.00 52.88 123 PHE A O 1
ATOM 908 N N . LYS A 1 124 ? 35.514 -9.207 0.592 1.00 52.34 124 LYS A N 1
ATOM 909 C CA . LYS A 1 124 ? 36.610 -8.531 -0.112 1.00 52.34 124 LYS A CA 1
ATOM 910 C C . LYS A 1 124 ? 37.846 -9.415 -0.012 1.00 52.34 124 LYS A C 1
ATOM 912 O O . LYS A 1 124 ? 38.708 -9.223 0.836 1.00 52.34 124 LYS A O 1
ATOM 917 N N . SER A 1 125 ? 37.863 -10.424 -0.876 1.00 46.78 125 SER A N 1
ATOM 918 C CA . SER A 1 125 ? 38.970 -11.332 -1.097 1.00 46.78 125 SER A CA 1
ATOM 919 C C . SER A 1 125 ? 40.225 -10.490 -1.278 1.00 46.78 125 SER A C 1
ATOM 921 O O . SER A 1 125 ? 40.361 -9.757 -2.259 1.00 46.78 125 SER A O 1
ATOM 923 N N . THR A 1 126 ? 41.122 -10.560 -0.304 1.00 51.00 126 THR A N 1
ATOM 924 C CA . THR A 1 126 ? 42.491 -10.103 -0.460 1.00 51.00 126 THR A CA 1
ATOM 925 C C . THR A 1 126 ? 43.072 -10.891 -1.624 1.00 51.00 126 THR A C 1
ATOM 927 O O . THR A 1 126 ? 43.284 -12.098 -1.524 1.00 51.00 126 THR A O 1
ATOM 930 N N . ALA A 1 127 ? 43.266 -10.221 -2.759 1.00 53.28 127 ALA A N 1
ATOM 931 C CA . ALA A 1 127 ? 44.201 -10.681 -3.766 1.00 53.28 127 ALA A CA 1
ATOM 932 C C . ALA A 1 127 ? 45.578 -10.685 -3.092 1.00 53.28 127 ALA A C 1
ATOM 934 O O . ALA A 1 127 ? 46.207 -9.643 -2.931 1.00 53.28 127 ALA A O 1
ATOM 935 N N . GLY A 1 128 ? 45.966 -11.854 -2.598 1.00 44.88 128 GLY A N 1
ATOM 936 C CA . GLY A 1 128 ? 47.178 -12.070 -1.836 1.00 44.88 128 GLY A CA 1
ATOM 937 C C . GLY A 1 128 ? 47.591 -13.526 -1.960 1.00 44.88 128 GLY A C 1
ATOM 938 O O . GLY A 1 128 ? 47.094 -14.379 -1.238 1.00 44.88 128 GLY A O 1
ATOM 939 N N . GLU A 1 129 ? 48.518 -13.749 -2.887 1.00 48.91 129 GLU A N 1
ATOM 940 C CA . GLU A 1 129 ? 49.702 -14.567 -2.627 1.00 48.91 129 GLU A CA 1
ATOM 941 C C . GLU A 1 129 ? 49.527 -16.094 -2.554 1.00 48.91 129 GLU A C 1
ATOM 943 O O . GLU A 1 129 ? 49.373 -16.698 -1.499 1.00 48.91 129 GLU A O 1
ATOM 948 N N . ALA A 1 130 ? 49.705 -16.736 -3.710 1.00 42.16 130 ALA A N 1
ATOM 949 C CA . ALA A 1 130 ? 50.312 -18.060 -3.776 1.00 42.16 130 ALA A CA 1
ATOM 950 C C . ALA A 1 130 ? 51.392 -18.043 -4.865 1.00 42.16 130 ALA A C 1
ATOM 952 O O . ALA A 1 130 ? 51.155 -18.365 -6.029 1.00 42.16 130 ALA A O 1
ATOM 953 N N . ALA A 1 131 ? 52.587 -17.606 -4.472 1.00 50.16 131 ALA A N 1
ATOM 954 C CA . ALA A 1 131 ? 53.803 -18.089 -5.099 1.00 50.16 131 ALA A CA 1
ATOM 955 C C . ALA A 1 131 ? 53.995 -19.580 -4.751 1.00 50.16 131 ALA A C 1
ATOM 957 O O . ALA A 1 131 ? 53.526 -20.041 -3.711 1.00 50.16 131 ALA A O 1
ATOM 958 N N . ILE A 1 132 ? 54.799 -20.257 -5.577 1.00 47.31 132 ILE A N 1
ATOM 959 C CA . ILE A 1 132 ? 55.412 -21.588 -5.396 1.00 47.31 132 ILE A CA 1
ATOM 960 C C . ILE A 1 132 ? 54.634 -22.776 -5.991 1.00 47.31 132 ILE A C 1
ATOM 962 O O . ILE A 1 132 ? 53.830 -23.402 -5.319 1.00 47.31 132 ILE A O 1
ATOM 966 N N . TYR A 1 133 ? 54.969 -23.114 -7.243 1.00 46.12 133 TYR A N 1
ATOM 967 C CA . TYR A 1 133 ? 55.590 -24.378 -7.705 1.00 46.12 133 TYR A CA 1
ATOM 968 C C . TYR A 1 133 ? 56.328 -23.991 -9.013 1.00 46.12 133 TYR A C 1
ATOM 970 O O . TYR A 1 133 ? 55.719 -23.373 -9.876 1.00 46.12 133 TYR A O 1
ATOM 978 N N . GLY A 1 134 ? 57.637 -24.143 -9.220 1.00 52.09 134 GLY A N 1
ATOM 979 C CA . GLY A 1 134 ? 58.511 -25.244 -8.844 1.00 52.09 134 GLY A CA 1
ATOM 980 C C . GLY A 1 134 ? 58.607 -26.236 -10.006 1.00 52.09 134 GLY A C 1
ATOM 981 O O . GLY A 1 134 ? 58.027 -27.307 -9.888 1.00 52.09 134 GLY A O 1
ATOM 982 N N . LEU A 1 135 ? 59.284 -25.858 -11.103 1.00 52.56 135 LEU A N 1
ATOM 983 C CA . LEU A 1 135 ? 59.872 -26.739 -12.127 1.00 52.56 135 LEU A CA 1
ATOM 984 C C . LEU A 1 135 ? 61.019 -26.005 -12.833 1.00 52.56 135 LEU A C 1
ATOM 986 O O . LEU A 1 135 ? 60.795 -24.843 -13.241 1.00 52.56 135 LEU A O 1
#